Protein AF-A0A9E2I8V0-F1 (afdb_monomer)

Foldseek 3Di:
DQWDWDADPNDIDTHGNDPDPVCVVCVPPADAAEEEAECAAPPDHPVVSVVVQVPHDYPHYYYHYHYPDYDPCLVVDPVSVVVVVVVD

pLDDT: mean 89.38, std 9.79, range [51.47, 98.25]

Sequence (88 aa):
MDYEKLEYNGTRFYKKKGKYDNLDHLKDYDGQLFIIHGSFDRMILPEVSRNLFDALDLEDKKYLLIEGAGHDNLWSFSDFIRTLGDVL

Secondary structure (DSSP, 8-state):
--EEEEEETTEEEEEEPPS--HHHHHTT--S-EEEEEETT-SSS-HHHHHHHHHH---SSEEEEEETT--TT-GGGSHHHHHHHHHH-

Solvent-accessible surface area (backbone atoms only — not comparable to full-atom values): 5622 Å² total; per-residue (Å²): 126,70,50,49,79,46,79,57,97,91,43,81,44,74,46,68,57,73,93,69,55,64,63,77,73,45,72,83,60,85,66,78,45,77,49,75,45,19,65,51,14,82,87,61,51,50,65,60,62,49,52,53,60,71,72,51,94,57,92,52,65,48,79,44,76,38,82,81,20,30,82,91,44,49,82,79,37,67,68,46,56,54,51,52,69,77,76,109

Structure (mmCIF, N/CA/C/O backbone):
data_AF-A0A9E2I8V0-F1
#
_entry.id   AF-A0A9E2I8V0-F1
#
loop_
_atom_site.group_PDB
_atom_site.id
_atom_site.type_symbol
_atom_site.label_atom_id
_atom_site.label_alt_id
_atom_site.label_comp_id
_atom_site.label_asym_id
_atom_site.label_entity_id
_atom_site.label_seq_id
_atom_site.pdbx_PDB_ins_code
_atom_site.Cartn_x
_atom_site.Cartn_y
_atom_site.Cartn_z
_atom_site.occupancy
_atom_site.B_iso_or_equiv
_atom_site.auth_seq_id
_atom_site.auth_comp_id
_atom_site.auth_asym_id
_atom_site.auth_atom_id
_atom_site.pdbx_PDB_model_num
ATOM 1 N N . MET A 1 1 ? -4.837 -29.117 -6.411 1.00 51.47 1 MET A N 1
ATOM 2 C CA . MET A 1 1 ? -3.626 -28.406 -6.874 1.00 51.47 1 MET A CA 1
ATOM 3 C C . MET A 1 1 ? -3.837 -26.929 -6.592 1.00 51.47 1 MET A C 1
ATOM 5 O O . MET A 1 1 ? -4.860 -26.411 -7.018 1.00 51.47 1 MET A O 1
ATOM 9 N N . ASP A 1 2 ? -2.915 -26.273 -5.884 1.00 76.00 2 ASP A N 1
ATOM 10 C CA . ASP A 1 2 ? -3.042 -24.874 -5.420 1.00 76.00 2 ASP A CA 1
ATOM 11 C C . ASP A 1 2 ? -2.758 -23.853 -6.533 1.00 76.00 2 ASP A C 1
ATOM 13 O O . ASP A 1 2 ? -2.123 -22.829 -6.305 1.00 76.00 2 ASP A O 1
ATOM 17 N N . TYR A 1 3 ? -3.156 -24.153 -7.767 1.00 75.06 3 TYR A N 1
ATOM 18 C CA . TYR A 1 3 ? -2.905 -23.301 -8.922 1.00 75.06 3 TYR A CA 1
ATOM 19 C C . TYR A 1 3 ? -4.223 -22.991 -9.621 1.00 75.06 3 TYR A C 1
ATOM 21 O O . TYR A 1 3 ? -5.012 -23.887 -9.916 1.00 75.06 3 TYR A O 1
ATOM 29 N N . GLU A 1 4 ? -4.447 -21.715 -9.898 1.00 83.56 4 GLU A N 1
ATOM 30 C CA . GLU A 1 4 ? -5.444 -21.248 -10.844 1.00 83.56 4 GLU A CA 1
ATOM 31 C C . GLU A 1 4 ? -4.875 -21.395 -12.260 1.00 83.56 4 GLU A C 1
ATOM 33 O O . GLU A 1 4 ? -3.790 -20.896 -12.570 1.00 83.56 4 GLU A O 1
ATOM 38 N N . LYS A 1 5 ? -5.593 -22.123 -13.116 1.00 89.12 5 LYS A N 1
ATOM 39 C CA . LYS A 1 5 ? -5.233 -22.284 -14.523 1.00 89.12 5 LYS A CA 1
ATOM 40 C C . LYS A 1 5 ? -5.826 -21.123 -15.321 1.00 89.12 5 LYS A C 1
ATOM 42 O O . LYS A 1 5 ? -7.037 -20.933 -15.302 1.00 89.12 5 LYS A O 1
ATOM 47 N N . LEU A 1 6 ? -4.982 -20.418 -16.067 1.00 86.94 6 LEU A N 1
ATOM 48 C CA . LEU A 1 6 ? -5.371 -19.356 -16.995 1.00 86.94 6 LEU A CA 1
ATOM 49 C C . LEU A 1 6 ? -5.008 -19.783 -18.422 1.00 86.94 6 LEU A C 1
ATOM 51 O O . LEU A 1 6 ? -3.968 -20.408 -18.642 1.00 86.94 6 LEU A O 1
ATOM 55 N N . GLU A 1 7 ? -5.859 -19.469 -19.395 1.00 90.62 7 GLU A N 1
ATOM 56 C CA . GLU A 1 7 ? -5.637 -19.803 -20.805 1.00 90.62 7 GLU A CA 1
ATOM 57 C C . GLU A 1 7 ? -5.705 -18.535 -21.656 1.00 90.62 7 GLU A C 1
ATOM 59 O O . GLU A 1 7 ? -6.687 -17.799 -21.605 1.00 90.62 7 GLU A O 1
ATOM 64 N N . TYR A 1 8 ? -4.644 -18.266 -22.419 1.00 85.06 8 TYR A N 1
ATOM 65 C CA . TYR A 1 8 ? -4.549 -17.097 -23.292 1.00 85.06 8 TYR A CA 1
ATOM 66 C C . TYR A 1 8 ? -3.866 -17.488 -24.603 1.00 85.06 8 TYR A C 1
ATOM 68 O O . TYR A 1 8 ? -2.744 -17.994 -24.591 1.00 85.06 8 TYR A O 1
ATOM 76 N N . ASN A 1 9 ? -4.554 -17.294 -25.733 1.00 92.31 9 ASN A N 1
ATOM 77 C CA . ASN A 1 9 ? -4.089 -17.659 -27.080 1.00 92.31 9 ASN A CA 1
ATOM 78 C C . ASN A 1 9 ? -3.522 -19.093 -27.176 1.00 92.31 9 ASN A C 1
ATOM 80 O O . ASN A 1 9 ? -2.450 -19.317 -27.733 1.00 92.31 9 ASN A O 1
ATOM 84 N N . GLY A 1 10 ? -4.211 -20.068 -26.570 1.00 90.81 10 GLY A N 1
ATOM 85 C CA . GLY A 1 10 ? -3.790 -21.477 -26.549 1.00 90.81 10 GLY A CA 1
ATOM 86 C C . GLY A 1 10 ? -2.607 -21.788 -25.622 1.00 90.81 10 GLY A C 1
ATOM 87 O O . GLY A 1 10 ? -2.208 -22.946 -25.496 1.00 90.81 10 GLY A O 1
ATOM 88 N N . THR A 1 11 ? -2.063 -20.782 -24.933 1.00 86.94 11 THR A N 1
ATOM 89 C CA . THR A 1 11 ? -1.008 -20.946 -23.929 1.00 86.94 11 THR A CA 1
ATOM 90 C C . THR A 1 11 ? -1.625 -21.096 -22.542 1.00 86.94 11 THR A C 1
ATOM 92 O O . THR A 1 11 ? -2.525 -20.346 -22.160 1.00 86.94 11 THR A O 1
ATOM 95 N N . ARG A 1 12 ? -1.136 -22.080 -21.778 1.00 93.25 12 ARG A N 1
ATOM 96 C CA . ARG A 1 12 ? -1.593 -22.370 -20.413 1.00 93.25 12 ARG A CA 1
ATOM 97 C C . ARG A 1 12 ? -0.645 -21.747 -19.399 1.00 93.25 12 ARG A C 1
ATOM 99 O O . ARG A 1 12 ? 0.542 -22.059 -19.396 1.00 93.25 12 ARG A O 1
ATOM 106 N N . PHE A 1 13 ? -1.198 -20.951 -18.499 1.00 86.00 13 PHE A N 1
ATOM 107 C CA . PHE A 1 13 ? -0.505 -20.390 -17.348 1.00 86.00 13 PHE A CA 1
ATOM 108 C C . PHE A 1 13 ? -1.067 -21.006 -16.068 1.00 86.00 13 PHE A C 1
ATOM 110 O O . PHE A 1 13 ? -2.255 -21.323 -15.982 1.00 86.00 13 PHE A O 1
ATOM 117 N N . TYR A 1 14 ? -0.209 -21.170 -15.065 1.00 83.12 14 TYR A N 1
ATOM 118 C CA . TYR A 1 14 ? -0.591 -21.665 -13.747 1.00 83.12 14 TYR A CA 1
ATOM 119 C C . TYR A 1 14 ? -0.188 -20.624 -12.713 1.00 83.12 14 TYR A C 1
ATOM 121 O O . TYR A 1 14 ? 0.992 -20.455 -12.412 1.00 83.12 14 TYR A O 1
ATOM 129 N N . LYS A 1 15 ? -1.173 -19.913 -12.173 1.00 76.62 15 LYS A N 1
ATOM 130 C CA . LYS A 1 15 ? -0.975 -18.952 -11.093 1.00 76.62 15 LYS A CA 1
ATOM 131 C C . LYS A 1 15 ? -1.105 -19.690 -9.771 1.00 76.62 15 LYS A C 1
ATOM 133 O O . LYS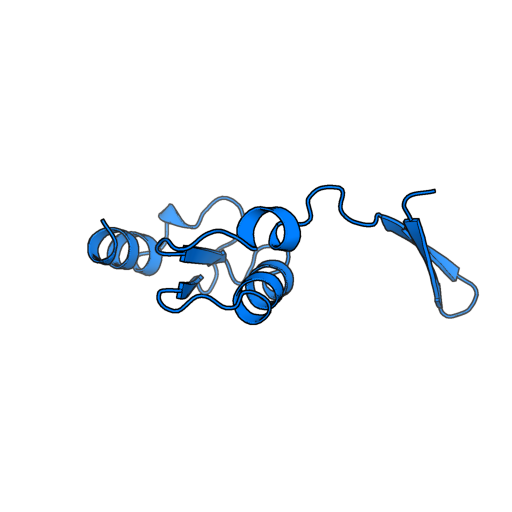 A 1 15 ? -2.170 -20.209 -9.459 1.00 76.62 15 LYS A O 1
ATOM 138 N N . LYS A 1 16 ? -0.032 -19.754 -8.986 1.00 73.19 16 LYS A N 1
ATOM 139 C CA . LYS A 1 16 ? -0.097 -20.319 -7.633 1.00 73.19 16 LYS A CA 1
ATOM 140 C C . LYS A 1 16 ? -1.055 -19.467 -6.798 1.00 73.19 16 LYS A C 1
ATOM 142 O O . LYS A 1 16 ? -0.838 -18.264 -6.672 1.00 73.19 16 LYS A O 1
ATOM 147 N N . LYS A 1 17 ? -2.104 -20.070 -6.237 1.00 64.56 17 LYS A N 1
ATOM 148 C CA . LYS A 1 17 ? -2.893 -19.439 -5.178 1.00 64.56 17 LYS A CA 1
ATOM 149 C C . LYS A 1 17 ? -1.950 -19.226 -3.994 1.00 64.56 17 LYS A C 1
ATOM 151 O O . LYS A 1 17 ? -1.249 -20.157 -3.588 1.00 64.56 17 LYS A O 1
ATOM 156 N N . GLY A 1 18 ? -1.842 -17.983 -3.528 1.00 59.91 18 GLY A N 1
ATOM 157 C CA . GLY A 1 18 ? -0.940 -17.626 -2.436 1.00 59.91 18 GLY A CA 1
ATOM 158 C C . GLY A 1 18 ? -1.208 -18.509 -1.216 1.00 59.91 18 GLY A C 1
ATOM 159 O O . GLY A 1 18 ? -2.358 -18.750 -0.875 1.00 59.91 18 GLY A O 1
ATOM 160 N N . LYS A 1 19 ? -0.147 -19.026 -0.585 1.00 53.97 19 LYS A N 1
ATOM 161 C CA . LYS A 1 19 ? -0.243 -19.774 0.686 1.00 53.97 19 LYS A CA 1
ATOM 162 C C . LYS A 1 19 ? -0.391 -18.862 1.911 1.00 53.97 19 LYS A C 1
ATOM 164 O O . LYS A 1 19 ? -0.597 -19.367 3.006 1.00 53.97 19 LYS A O 1
ATO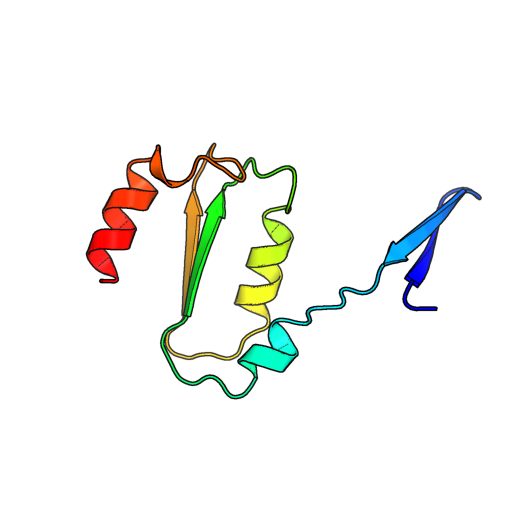M 169 N N . TYR A 1 20 ? -0.241 -17.558 1.710 1.00 60.34 20 TYR A N 1
ATOM 170 C CA . TYR A 1 20 ? -0.310 -16.529 2.734 1.00 60.34 20 TYR A CA 1
ATOM 171 C C . TYR A 1 20 ? -1.415 -15.576 2.317 1.00 60.34 20 TYR A C 1
ATOM 173 O O . TYR A 1 20 ? -1.188 -14.689 1.492 1.00 60.34 20 TYR A O 1
ATOM 181 N N . ASP A 1 21 ? -2.624 -15.834 2.804 1.00 78.50 21 ASP A N 1
ATOM 182 C CA . ASP A 1 21 ? -3.701 -14.872 2.661 1.00 78.50 21 ASP A CA 1
ATOM 183 C C . ASP A 1 21 ? -3.611 -13.904 3.837 1.00 78.50 21 ASP A C 1
ATOM 185 O O . ASP A 1 21 ? -4.082 -14.169 4.942 1.00 78.50 21 ASP A O 1
ATOM 189 N N . ASN A 1 22 ? -2.908 -12.793 3.617 1.00 86.19 22 ASN A N 1
ATOM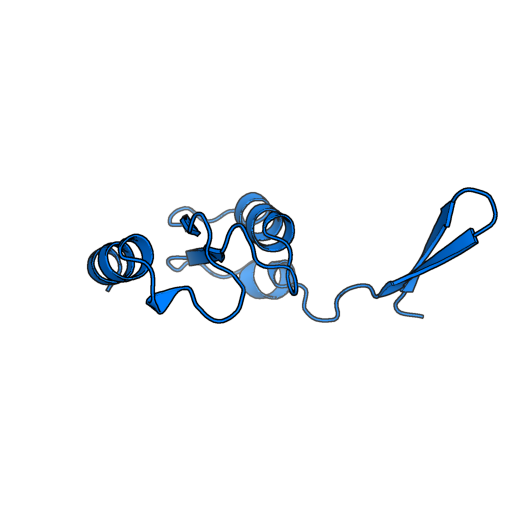 190 C CA . ASN A 1 22 ? -2.775 -11.755 4.633 1.00 86.19 22 ASN A CA 1
ATOM 191 C C . ASN A 1 22 ? -4.150 -11.231 5.082 1.00 86.19 22 ASN A C 1
ATOM 193 O O . ASN A 1 22 ? -4.253 -10.764 6.211 1.00 86.19 22 ASN A O 1
ATOM 197 N N . LEU A 1 23 ? -5.197 -11.345 4.251 1.00 87.31 23 LEU A N 1
ATOM 198 C CA . LEU A 1 23 ? -6.559 -10.974 4.637 1.00 87.31 23 LEU A CA 1
ATOM 199 C C . LEU A 1 23 ? -7.088 -11.895 5.733 1.00 87.31 23 LEU A C 1
ATOM 201 O O . LEU A 1 23 ? -7.581 -11.408 6.746 1.00 87.31 23 LEU A O 1
ATOM 205 N N . ASP A 1 24 ? -6.910 -13.208 5.589 1.00 87.81 24 ASP A N 1
ATOM 206 C CA . ASP A 1 24 ? -7.338 -14.176 6.604 1.00 87.81 24 ASP A CA 1
ATOM 207 C C . ASP A 1 24 ? -6.611 -13.972 7.939 1.00 87.81 24 ASP A C 1
ATOM 209 O O . ASP A 1 24 ? -7.192 -14.185 9.004 1.00 87.81 24 ASP A O 1
ATOM 213 N N . HIS A 1 25 ? -5.343 -13.557 7.893 1.00 87.50 25 HIS A N 1
ATOM 214 C CA . HIS A 1 25 ? -4.541 -13.302 9.090 1.00 87.50 25 HIS A CA 1
ATOM 215 C C . HIS A 1 25 ? -4.861 -11.971 9.775 1.00 87.50 25 HIS A C 1
ATOM 217 O O . HIS A 1 25 ? -4.680 -11.862 10.986 1.00 87.50 25 HIS A O 1
ATOM 223 N N . LEU A 1 26 ? -5.318 -10.972 9.019 1.00 89.88 26 LEU A N 1
ATOM 224 C CA . LEU A 1 26 ? -5.608 -9.628 9.523 1.00 89.88 26 LEU A CA 1
ATOM 225 C C . LEU A 1 26 ? -7.102 -9.379 9.768 1.00 89.88 26 LEU A C 1
ATOM 227 O O . LEU A 1 26 ? -7.450 -8.313 10.258 1.00 89.88 26 LEU A O 1
ATOM 231 N N . LYS A 1 27 ? -7.983 -10.344 9.474 1.00 88.19 27 LYS A N 1
ATOM 232 C CA . LYS A 1 27 ? -9.446 -10.189 9.593 1.00 88.19 27 LYS A CA 1
ATOM 233 C C . LYS A 1 27 ? -9.943 -9.769 10.985 1.00 88.19 27 LYS A C 1
ATOM 235 O O . LYS A 1 27 ? -10.977 -9.124 11.074 1.00 88.19 27 LYS A O 1
ATOM 240 N N . ASP A 1 28 ? -9.220 -10.157 12.038 1.00 90.06 28 ASP A N 1
ATOM 241 C CA . ASP A 1 28 ? -9.555 -9.872 13.442 1.00 90.06 28 ASP A CA 1
ATOM 242 C C . ASP A 1 28 ? -8.539 -8.902 14.084 1.00 90.06 28 ASP A C 1
ATOM 244 O O . ASP A 1 28 ? -8.515 -8.740 15.303 1.00 90.06 28 ASP A O 1
ATOM 248 N N . TYR A 1 29 ? -7.645 -8.305 13.289 1.00 92.19 29 TYR A N 1
ATOM 249 C CA . TYR A 1 29 ? -6.694 -7.308 13.774 1.00 92.19 29 TYR A CA 1
ATOM 250 C C . TYR A 1 29 ? -7.416 -5.972 13.972 1.00 92.19 29 TYR A C 1
ATOM 252 O O . TYR A 1 29 ? -8.111 -5.523 13.072 1.00 92.19 29 TYR A O 1
ATOM 260 N N . ASP A 1 30 ? -7.244 -5.325 15.122 1.00 92.38 30 ASP A N 1
ATOM 261 C CA . ASP A 1 30 ? -7.887 -4.046 15.470 1.00 92.38 30 ASP A CA 1
ATOM 262 C C . ASP A 1 30 ? -6.878 -2.917 15.747 1.00 92.38 30 ASP A C 1
ATOM 264 O O . ASP A 1 30 ? -7.250 -1.804 16.117 1.00 92.38 30 ASP A O 1
ATOM 268 N N . GLY A 1 31 ? -5.586 -3.199 15.567 1.00 91.88 31 GLY A N 1
ATOM 269 C CA . GLY A 1 31 ? -4.518 -2.225 15.741 1.00 91.88 31 GLY A CA 1
ATOM 270 C C . GLY A 1 31 ? -4.290 -1.339 14.516 1.00 91.88 31 GLY A C 1
ATOM 271 O O . GLY A 1 31 ? -4.945 -1.458 13.478 1.00 91.88 31 GLY A O 1
ATOM 272 N N . GLN A 1 32 ? -3.288 -0.466 14.627 1.00 92.88 32 GLN A N 1
ATOM 273 C CA . GLN A 1 32 ? -2.855 0.374 13.517 1.00 92.88 32 GLN A CA 1
ATOM 274 C C . GLN A 1 32 ? -2.123 -0.451 12.454 1.00 92.88 32 GLN A C 1
ATOM 276 O O . GLN A 1 32 ? -1.098 -1.078 12.726 1.00 92.88 32 GLN A O 1
ATOM 281 N N . LEU A 1 33 ? -2.594 -0.380 11.210 1.00 93.50 33 LEU A N 1
ATOM 282 C CA . LEU A 1 33 ? -1.902 -0.950 10.060 1.00 93.50 33 LEU A CA 1
ATOM 283 C C . LEU A 1 33 ? -1.168 0.142 9.288 1.00 93.50 33 LEU A C 1
ATOM 285 O O . LEU A 1 33 ? -1.775 1.097 8.809 1.00 93.50 33 LEU A O 1
ATOM 289 N N . PHE A 1 34 ? 0.127 -0.045 9.056 1.00 95.25 34 PHE A N 1
ATOM 290 C CA . PHE A 1 34 ? 0.869 0.799 8.130 1.00 95.25 34 PHE A CA 1
ATOM 291 C C . PHE A 1 34 ? 1.595 -0.041 7.080 1.00 95.25 34 PHE A C 1
ATOM 293 O O . PHE A 1 34 ? 2.449 -0.863 7.404 1.00 95.25 34 PHE A O 1
ATOM 300 N N . ILE A 1 35 ? 1.237 0.165 5.810 1.00 95.25 35 ILE A N 1
ATOM 301 C CA . ILE A 1 35 ? 1.854 -0.500 4.660 1.00 95.25 35 ILE A CA 1
ATOM 302 C C . ILE A 1 35 ? 2.724 0.507 3.906 1.00 95.25 35 ILE A C 1
ATOM 304 O O . ILE A 1 35 ? 2.254 1.580 3.525 1.00 95.25 35 ILE A O 1
ATOM 308 N N . ILE A 1 36 ? 3.976 0.131 3.643 1.00 96.50 36 ILE A N 1
ATOM 309 C CA . ILE A 1 36 ? 4.922 0.895 2.826 1.00 96.50 36 ILE A CA 1
ATOM 310 C C . ILE A 1 36 ? 5.355 0.024 1.648 1.00 96.50 36 ILE A C 1
ATOM 312 O O . ILE A 1 36 ? 5.723 -1.133 1.849 1.00 96.50 36 ILE A O 1
ATOM 316 N N . HIS A 1 37 ? 5.335 0.565 0.431 1.00 97.69 37 HIS A N 1
ATOM 317 C CA . HIS A 1 37 ? 5.726 -0.164 -0.780 1.00 97.69 37 HIS A CA 1
ATOM 318 C C . HIS A 1 37 ? 6.518 0.726 -1.737 1.00 97.69 37 HIS A C 1
ATOM 320 O O . HIS A 1 37 ? 6.286 1.929 -1.784 1.00 97.69 37 HIS A O 1
ATOM 326 N N . GLY A 1 38 ? 7.436 0.160 -2.519 1.00 98.19 38 GLY A N 1
ATOM 327 C CA . GLY A 1 38 ? 8.199 0.906 -3.528 1.00 98.19 38 GLY A CA 1
ATOM 328 C C . GLY A 1 38 ? 7.546 0.840 -4.908 1.00 98.19 38 GLY A C 1
ATOM 329 O O . GLY A 1 38 ? 7.202 -0.250 -5.360 1.00 98.19 38 GLY A O 1
ATOM 330 N N . SER A 1 39 ? 7.385 1.965 -5.613 1.00 98.25 39 SER A N 1
ATOM 331 C CA . SER A 1 39 ? 6.680 1.972 -6.911 1.00 98.25 39 SER A CA 1
ATOM 332 C C . SER A 1 39 ? 7.402 1.208 -8.029 1.00 98.25 39 SER A C 1
ATOM 334 O O . SER A 1 39 ? 6.778 0.815 -9.013 1.00 98.25 39 SER A O 1
ATOM 336 N N . PHE A 1 40 ? 8.703 0.948 -7.879 1.00 9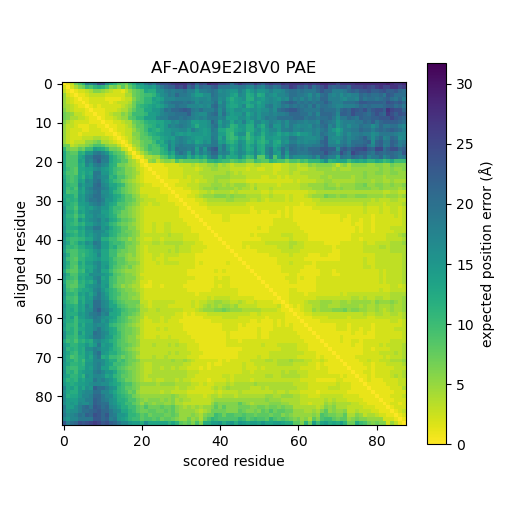8.25 40 PHE A N 1
ATOM 337 C CA . PHE A 1 40 ? 9.543 0.182 -8.805 1.00 98.25 40 PHE A CA 1
ATOM 338 C C . PHE A 1 40 ? 9.867 -1.230 -8.288 1.00 98.25 40 PHE A C 1
ATOM 340 O O . PHE A 1 40 ? 10.787 -1.877 -8.799 1.00 98.25 40 PHE A O 1
ATOM 347 N N . ASP A 1 41 ? 9.135 -1.738 -7.292 1.00 97.81 41 ASP A N 1
ATOM 348 C CA . ASP A 1 41 ? 9.264 -3.132 -6.874 1.00 97.81 41 ASP A CA 1
ATOM 349 C C . ASP A 1 41 ? 8.799 -4.073 -8.001 1.00 97.81 41 ASP A C 1
ATOM 351 O O . ASP A 1 41 ? 7.635 -4.106 -8.398 1.00 97.81 41 ASP A O 1
ATOM 355 N N . ARG A 1 42 ? 9.753 -4.833 -8.547 1.00 95.12 42 ARG A N 1
ATOM 356 C CA . ARG A 1 42 ? 9.528 -5.820 -9.614 1.00 95.12 42 ARG A CA 1
ATOM 357 C C . ARG A 1 42 ? 9.427 -7.251 -9.088 1.00 95.12 42 ARG A C 1
ATOM 359 O O . ARG A 1 42 ? 9.143 -8.151 -9.875 1.00 95.12 42 ARG A O 1
ATOM 366 N N . MET A 1 43 ? 9.701 -7.472 -7.801 1.00 94.44 43 MET A N 1
ATOM 367 C CA . MET A 1 43 ? 9.577 -8.778 -7.151 1.00 94.44 43 MET A CA 1
ATOM 368 C C . MET A 1 43 ? 8.170 -8.963 -6.588 1.00 94.44 43 MET A C 1
ATOM 370 O O . MET A 1 43 ? 7.559 -10.012 -6.792 1.00 94.44 43 MET A O 1
ATOM 374 N N . ILE A 1 44 ? 7.633 -7.925 -5.946 1.00 92.12 44 ILE A N 1
ATOM 375 C CA . ILE A 1 44 ? 6.245 -7.854 -5.496 1.00 92.12 44 ILE A CA 1
ATOM 376 C C . ILE A 1 44 ? 5.654 -6.560 -6.037 1.00 92.12 44 ILE A C 1
ATOM 378 O O . ILE A 1 44 ? 5.992 -5.472 -5.580 1.00 92.12 44 ILE A O 1
ATOM 382 N N . LEU A 1 45 ? 4.765 -6.675 -7.021 1.00 94.62 45 LEU A N 1
ATOM 383 C CA . LEU A 1 45 ? 4.210 -5.496 -7.676 1.00 94.62 45 LEU A CA 1
ATOM 384 C C . LEU A 1 45 ? 3.437 -4.613 -6.675 1.00 94.62 45 LEU A C 1
ATOM 386 O O . LEU A 1 45 ? 2.747 -5.157 -5.805 1.00 94.62 45 LEU A O 1
ATOM 390 N N . PRO A 1 46 ? 3.483 -3.274 -6.814 1.00 96.31 46 PRO A N 1
ATOM 391 C CA . PRO A 1 46 ? 2.769 -2.350 -5.929 1.00 96.31 46 PRO A CA 1
ATOM 392 C C . PRO A 1 46 ? 1.263 -2.614 -5.829 1.00 96.31 46 PRO A C 1
ATOM 394 O O . PRO A 1 46 ? 0.661 -2.372 -4.783 1.00 96.31 46 PRO A O 1
ATOM 397 N N . GLU A 1 47 ? 0.641 -3.163 -6.881 1.00 94.88 47 GLU A N 1
ATOM 398 C CA . GLU A 1 47 ? -0.788 -3.491 -6.840 1.00 94.88 47 GLU A CA 1
ATOM 399 C C . GLU A 1 47 ? -1.112 -4.544 -5.773 1.00 94.88 47 GLU A C 1
ATOM 401 O O . GLU A 1 47 ? -2.217 -4.556 -5.241 1.00 94.88 47 GLU A O 1
ATOM 406 N N . VAL A 1 48 ? -0.164 -5.418 -5.420 1.00 92.62 48 VAL A N 1
ATOM 407 C CA . VAL A 1 48 ? -0.375 -6.453 -4.399 1.00 92.62 48 VAL A CA 1
ATOM 408 C C . VAL A 1 48 ? -0.627 -5.821 -3.032 1.00 92.62 48 VAL A C 1
ATOM 410 O O . VAL A 1 48 ? -1.597 -6.176 -2.362 1.00 92.62 48 VAL A O 1
ATOM 413 N N . SER A 1 49 ? 0.211 -4.868 -2.621 1.00 94.88 49 SER A N 1
ATOM 414 C CA . SER A 1 49 ? 0.050 -4.189 -1.333 1.00 94.88 49 SER A CA 1
ATOM 415 C C . SER A 1 49 ? -1.117 -3.210 -1.339 1.00 94.88 49 SER A C 1
ATOM 417 O O . SER A 1 49 ? -1.801 -3.080 -0.324 1.00 94.88 49 SER A O 1
ATOM 419 N N . ARG A 1 50 ? -1.401 -2.579 -2.487 1.00 96.44 50 ARG A N 1
ATOM 420 C CA . ARG A 1 50 ? -2.590 -1.738 -2.649 1.00 96.44 50 ARG A CA 1
ATOM 421 C C . ARG A 1 50 ? -3.877 -2.543 -2.473 1.00 96.44 50 ARG A C 1
ATOM 423 O O . ARG A 1 50 ? -4.735 -2.144 -1.694 1.00 96.44 50 ARG A O 1
ATOM 430 N N . ASN A 1 51 ? -3.977 -3.699 -3.127 1.00 93.69 51 ASN A N 1
ATOM 431 C CA . ASN A 1 51 ? -5.140 -4.577 -3.010 1.00 93.69 51 ASN A CA 1
ATOM 432 C C . ASN A 1 51 ? -5.333 -5.079 -1.573 1.00 93.69 51 ASN A C 1
ATOM 434 O O . ASN A 1 51 ? -6.463 -5.139 -1.101 1.00 93.69 51 ASN A O 1
ATOM 438 N N . LEU A 1 52 ? -4.243 -5.404 -0.866 1.00 92.62 52 LEU A N 1
ATOM 439 C CA . LEU A 1 52 ? -4.303 -5.764 0.553 1.00 92.62 52 LEU A CA 1
ATOM 440 C C . LEU A 1 52 ? -4.850 -4.609 1.401 1.00 92.62 52 LEU A C 1
ATOM 442 O O . LEU A 1 52 ? -5.760 -4.812 2.197 1.00 92.62 52 LEU A O 1
ATOM 446 N N . PHE A 1 53 ? -4.324 -3.397 1.210 1.00 95.31 53 PHE A N 1
ATOM 447 C CA . PHE A 1 53 ? -4.780 -2.211 1.931 1.00 95.31 53 PHE A CA 1
ATOM 448 C C . PHE A 1 53 ? -6.269 -1.922 1.697 1.00 95.31 53 PHE A C 1
ATOM 450 O O . PHE A 1 53 ? -6.993 -1.62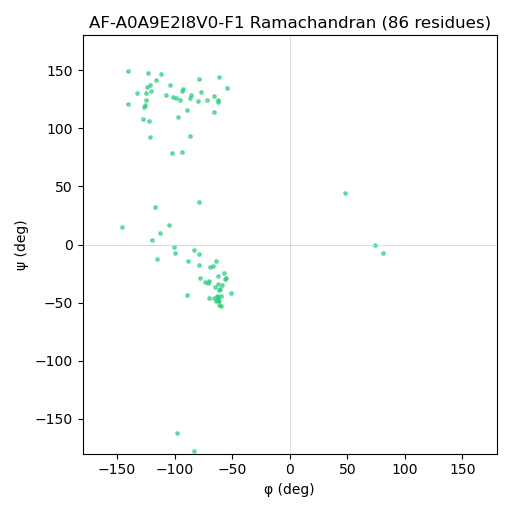0 2.645 1.00 95.31 53 PHE A O 1
ATOM 457 N N . ASP A 1 54 ? -6.732 -2.016 0.450 1.00 94.62 54 ASP A N 1
ATOM 458 C CA . ASP A 1 54 ? -8.119 -1.721 0.079 1.00 94.62 54 ASP A CA 1
ATOM 459 C C . ASP A 1 54 ? -9.106 -2.779 0.590 1.00 94.62 54 ASP A C 1
ATOM 461 O O . ASP A 1 54 ? -10.229 -2.436 0.951 1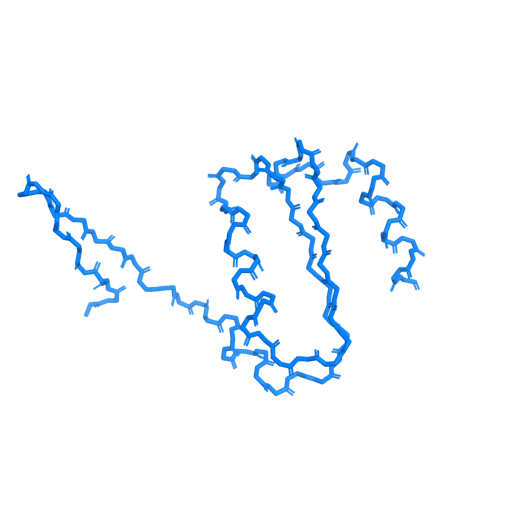.00 94.62 54 ASP A O 1
ATOM 465 N N . ALA A 1 55 ? -8.687 -4.044 0.663 1.00 92.25 55 ALA A N 1
ATOM 466 C CA . ALA A 1 55 ? -9.536 -5.151 1.095 1.00 92.25 55 ALA A CA 1
ATOM 467 C C . ALA A 1 55 ? -9.713 -5.265 2.622 1.00 92.25 55 ALA A C 1
ATOM 469 O O . ALA A 1 55 ? -10.640 -5.937 3.067 1.00 92.25 55 ALA A O 1
ATOM 470 N N . LEU A 1 56 ? -8.848 -4.638 3.425 1.00 91.56 56 LEU A N 1
ATOM 471 C CA . LEU A 1 56 ? -8.945 -4.666 4.889 1.00 91.56 56 LEU A CA 1
ATOM 472 C C . LEU A 1 56 ? -9.880 -3.575 5.413 1.00 91.56 56 LEU A C 1
ATOM 474 O O . LEU A 1 56 ? -9.697 -2.399 5.099 1.00 91.56 56 LEU A O 1
ATOM 478 N N . ASP A 1 57 ? -10.835 -3.943 6.261 1.00 91.31 57 ASP A N 1
ATOM 479 C CA . ASP A 1 57 ? -11.741 -3.005 6.932 1.00 91.31 57 ASP A CA 1
ATOM 480 C C . ASP A 1 57 ? -11.180 -2.618 8.311 1.00 91.31 57 ASP A C 1
ATOM 482 O O . ASP A 1 57 ? -11.537 -3.197 9.331 1.00 91.31 57 ASP A O 1
ATOM 486 N N . LEU A 1 58 ? -10.214 -1.692 8.320 1.00 92.06 58 L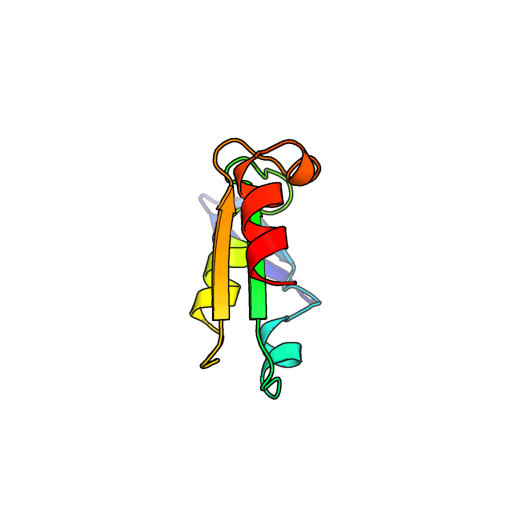EU A N 1
ATOM 487 C CA . LEU A 1 58 ? -9.559 -1.172 9.526 1.00 92.06 58 LEU A CA 1
ATOM 488 C C . LEU A 1 58 ? -9.756 0.341 9.610 1.00 92.06 58 LEU A C 1
ATOM 490 O O . LEU A 1 58 ? -9.572 1.036 8.606 1.00 92.06 58 LEU A O 1
ATOM 494 N N . GLU A 1 59 ? -10.066 0.850 10.805 1.00 90.50 59 GLU A N 1
ATOM 495 C CA . GLU A 1 59 ? -10.232 2.291 11.041 1.00 90.50 59 GLU A CA 1
ATOM 496 C C . GLU A 1 59 ? -8.895 3.045 10.962 1.00 90.50 59 GLU A C 1
ATOM 498 O O . GLU A 1 59 ? -8.801 4.071 10.286 1.00 90.50 59 GLU A O 1
ATOM 503 N N . ASP A 1 60 ? -7.842 2.523 11.602 1.00 93.44 60 ASP A N 1
ATOM 504 C CA . ASP A 1 60 ? -6.502 3.122 11.592 1.00 93.44 60 ASP A CA 1
ATOM 505 C C . ASP A 1 60 ? -5.578 2.365 10.632 1.00 93.44 60 ASP A C 1
ATOM 507 O O . ASP A 1 60 ? -4.764 1.525 11.025 1.00 93.44 60 ASP A O 1
ATOM 511 N N . LYS A 1 61 ? -5.724 2.652 9.333 1.00 94.75 61 LYS A N 1
ATOM 512 C CA . LYS A 1 61 ? -4.817 2.146 8.298 1.00 94.75 61 LYS A CA 1
ATOM 513 C C . LYS A 1 61 ? -4.193 3.263 7.470 1.00 94.75 61 LYS A C 1
ATOM 515 O O . LYS A 1 61 ? -4.865 4.178 6.997 1.00 94.75 61 LYS A O 1
ATOM 520 N N . LYS A 1 62 ? -2.888 3.146 7.227 1.00 95.38 62 LYS A N 1
ATOM 521 C CA . LYS A 1 62 ? -2.097 4.052 6.385 1.00 95.38 62 LYS A CA 1
ATOM 522 C C . LYS A 1 62 ? -1.402 3.287 5.261 1.00 95.38 62 LYS A C 1
ATOM 524 O O . LYS A 1 62 ? -1.003 2.132 5.424 1.00 95.38 62 LYS A O 1
ATOM 529 N N . TYR A 1 63 ? -1.234 3.955 4.125 1.00 96.19 63 TYR A N 1
ATOM 530 C CA . TYR A 1 63 ? -0.520 3.431 2.964 1.00 96.19 63 TYR A CA 1
ATOM 531 C C . TYR A 1 63 ? 0.453 4.481 2.440 1.00 96.19 63 TYR A C 1
ATOM 533 O O . TYR A 1 63 ? 0.058 5.626 2.213 1.00 96.19 63 TYR A O 1
ATOM 541 N N . LEU A 1 64 ? 1.702 4.084 2.219 1.00 96.50 64 LEU A N 1
ATOM 542 C CA . LEU A 1 64 ? 2.724 4.914 1.595 1.00 96.50 64 LEU A CA 1
ATOM 543 C C . LEU A 1 64 ? 3.324 4.181 0.396 1.00 96.50 64 LEU A C 1
ATOM 545 O O . LEU A 1 64 ? 3.939 3.126 0.546 1.00 96.50 64 LEU A O 1
ATOM 549 N N . LEU A 1 65 ? 3.190 4.785 -0.782 1.00 97.75 65 LEU A N 1
ATOM 550 C CA . LEU A 1 65 ? 3.948 4.394 -1.963 1.00 97.75 65 LEU A CA 1
ATOM 551 C C . LEU A 1 65 ? 5.182 5.291 -2.072 1.00 97.75 65 LEU A C 1
ATOM 553 O O . LEU A 1 65 ? 5.056 6.513 -2.096 1.00 97.75 65 LEU A O 1
ATOM 557 N N . ILE A 1 66 ? 6.365 4.690 -2.128 1.00 97.69 66 ILE A N 1
ATOM 558 C CA . ILE A 1 66 ? 7.632 5.404 -2.261 1.00 97.69 66 ILE A CA 1
ATOM 559 C C . ILE A 1 66 ? 8.032 5.417 -3.726 1.00 97.69 66 ILE A C 1
ATOM 561 O O . ILE A 1 66 ? 8.402 4.387 -4.299 1.00 97.69 66 ILE A O 1
ATOM 565 N N . GLU A 1 67 ? 7.956 6.600 -4.327 1.00 97.62 67 GLU A N 1
ATOM 566 C CA . GLU A 1 67 ? 8.225 6.759 -5.747 1.00 97.62 67 GLU A CA 1
ATOM 567 C C . GLU A 1 67 ? 9.689 6.476 -6.099 1.00 97.62 67 GLU A C 1
ATOM 569 O O . GLU A 1 67 ? 10.615 7.034 -5.512 1.00 97.62 67 GLU A O 1
ATOM 574 N N . GLY A 1 68 ? 9.902 5.591 -7.077 1.00 97.81 68 GLY A N 1
ATOM 575 C CA . GLY A 1 68 ? 11.223 5.181 -7.557 1.00 97.81 68 GLY A CA 1
ATOM 576 C C . GLY A 1 68 ? 11.923 4.113 -6.708 1.00 97.81 68 GLY A C 1
ATOM 577 O O . GLY A 1 68 ? 12.959 3.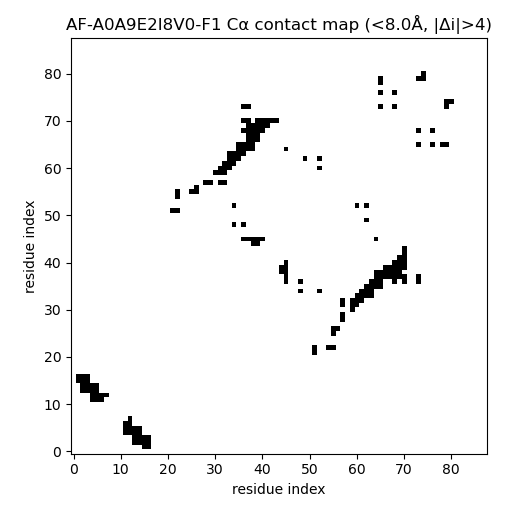595 -7.133 1.00 97.81 68 GLY A O 1
ATOM 578 N N . ALA A 1 69 ? 11.378 3.743 -5.545 1.00 97.94 69 ALA A N 1
ATOM 579 C CA . ALA A 1 69 ? 11.934 2.679 -4.715 1.00 97.94 69 ALA A CA 1
ATOM 580 C C . ALA A 1 69 ? 11.557 1.286 -5.240 1.00 97.94 69 ALA A C 1
ATOM 582 O O . ALA A 1 69 ? 10.450 1.068 -5.722 1.00 97.94 69 ALA A O 1
ATOM 583 N N . GLY A 1 70 ? 12.485 0.339 -5.144 1.00 97.62 70 GLY A N 1
ATOM 584 C CA . GLY A 1 70 ? 12.281 -1.084 -5.397 1.00 97.62 70 GLY A CA 1
ATOM 585 C C . GLY A 1 70 ? 12.055 -1.880 -4.109 1.00 97.62 70 GLY A C 1
ATOM 586 O O . GLY A 1 70 ? 11.755 -1.317 -3.059 1.00 97.62 70 GLY A O 1
ATOM 587 N N . HIS A 1 71 ? 12.233 -3.199 -4.198 1.00 97.19 71 HIS A N 1
ATOM 588 C CA . HIS A 1 71 ? 11.991 -4.12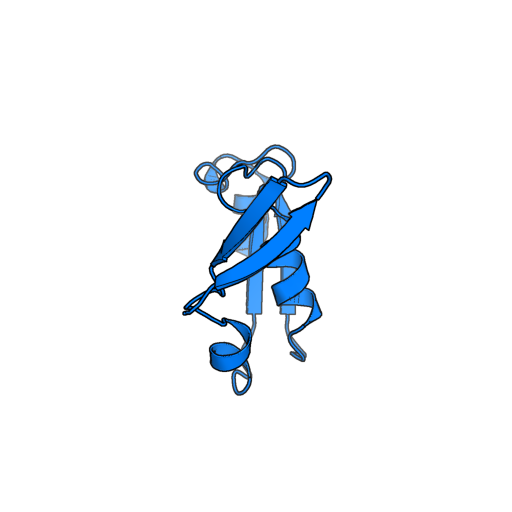6 -3.087 1.00 97.19 71 HIS A CA 1
ATOM 589 C C . HIS A 1 71 ? 12.903 -3.868 -1.876 1.00 97.19 71 HIS A C 1
ATOM 591 O O . HIS A 1 71 ? 12.450 -3.801 -0.739 1.00 97.19 71 HIS A O 1
ATOM 597 N N . ASP A 1 72 ? 14.196 -3.665 -2.146 1.00 97.00 72 ASP A N 1
ATOM 598 C CA . ASP A 1 72 ? 15.260 -3.706 -1.138 1.00 97.00 72 ASP A CA 1
ATOM 599 C C . ASP A 1 72 ? 15.973 -2.358 -0.978 1.00 97.00 72 ASP A C 1
ATOM 601 O O . ASP A 1 72 ? 17.186 -2.311 -0.783 1.00 97.00 72 ASP A O 1
ATOM 605 N N . ASN A 1 73 ? 15.277 -1.233 -1.158 1.00 96.88 73 ASN A N 1
ATOM 606 C CA . ASN A 1 73 ? 15.922 0.078 -1.009 1.00 96.88 73 ASN A CA 1
ATOM 607 C C . ASN A 1 73 ? 15.034 1.182 -0.424 1.00 96.88 73 ASN A C 1
ATOM 609 O O . ASN A 1 73 ? 15.423 2.347 -0.490 1.00 96.88 73 ASN A O 1
ATOM 613 N N . LEU A 1 74 ? 13.887 0.845 0.179 1.00 95.00 74 LEU A N 1
ATOM 614 C CA . LEU A 1 74 ? 12.945 1.826 0.739 1.00 95.00 74 LEU A CA 1
ATOM 615 C C . LEU A 1 74 ? 13.634 2.829 1.682 1.00 95.00 74 LEU A C 1
ATOM 617 O O . LEU A 1 74 ? 13.425 4.032 1.568 1.00 95.00 74 LEU A O 1
ATOM 621 N N . TRP A 1 75 ? 14.545 2.354 2.538 1.00 93.88 75 TRP A N 1
ATOM 622 C CA . TRP A 1 75 ? 15.288 3.175 3.507 1.00 93.88 75 TRP A CA 1
ATOM 623 C C . TRP A 1 75 ? 16.213 4.229 2.899 1.00 93.88 75 TRP A C 1
ATOM 625 O O . TRP A 1 75 ? 16.689 5.110 3.610 1.00 93.88 75 TRP A O 1
ATOM 635 N N . SER A 1 76 ? 16.496 4.143 1.601 1.00 95.88 76 SER A N 1
ATOM 636 C CA . SER A 1 76 ? 17.341 5.114 0.906 1.00 95.88 76 SER A CA 1
ATOM 637 C C . SER A 1 76 ? 16.569 6.368 0.475 1.00 95.88 76 SER A C 1
ATOM 639 O O . SER A 1 76 ? 17.173 7.305 -0.040 1.00 95.88 76 SER A O 1
ATOM 641 N N . PHE A 1 77 ? 15.249 6.401 0.683 1.00 95.94 77 PHE A N 1
ATOM 642 C CA . PHE A 1 77 ? 14.376 7.507 0.300 1.00 95.94 77 PHE A CA 1
ATOM 643 C C . PHE A 1 77 ? 13.989 8.340 1.522 1.00 95.94 77 PHE A C 1
ATOM 645 O O . PHE A 1 77 ? 13.639 7.810 2.576 1.00 95.94 77 PHE A O 1
ATOM 652 N N . SER A 1 78 ? 14.005 9.665 1.372 1.00 93.94 78 SER A N 1
ATOM 653 C CA . SER A 1 78 ? 13.630 10.598 2.443 1.00 93.94 78 SER A CA 1
ATOM 654 C C . SER A 1 78 ? 12.202 10.387 2.933 1.00 93.94 78 SER A C 1
ATOM 656 O O . SER A 1 78 ? 11.941 10.530 4.125 1.00 93.94 78 SER A O 1
ATOM 658 N N . ASP A 1 79 ? 11.296 10.020 2.027 1.00 91.38 79 ASP A N 1
ATOM 659 C CA . ASP A 1 79 ? 9.887 9.802 2.348 1.00 91.38 79 ASP A CA 1
ATOM 660 C C . ASP A 1 79 ? 9.712 8.623 3.307 1.00 91.38 79 ASP A C 1
ATOM 662 O O . ASP A 1 79 ? 8.925 8.716 4.243 1.00 91.38 79 ASP A O 1
ATOM 666 N N . PHE A 1 80 ? 10.520 7.566 3.157 1.00 92.75 80 PHE A N 1
ATOM 667 C CA . PHE A 1 80 ? 10.553 6.457 4.110 1.00 92.75 80 PHE A CA 1
ATOM 668 C C . PHE A 1 80 ? 10.942 6.937 5.508 1.00 92.75 80 PHE A C 1
ATOM 670 O O . PHE A 1 80 ? 10.229 6.683 6.474 1.00 92.75 80 PHE A O 1
ATOM 677 N N . ILE A 1 81 ? 12.071 7.647 5.608 1.00 90.81 81 ILE A N 1
ATOM 678 C CA . ILE A 1 81 ? 12.637 8.097 6.886 1.00 90.81 81 ILE A CA 1
ATOM 679 C C . ILE A 1 81 ? 11.692 9.069 7.589 1.00 90.81 81 ILE A C 1
ATOM 681 O O . ILE A 1 81 ? 11.465 8.937 8.790 1.00 90.81 81 ILE A O 1
ATOM 685 N N . ARG A 1 82 ? 11.119 10.021 6.842 1.00 90.19 82 ARG A N 1
ATOM 686 C CA . ARG A 1 82 ? 10.168 10.990 7.388 1.00 90.19 82 ARG A CA 1
ATOM 687 C C . ARG A 1 82 ? 8.941 10.279 7.941 1.00 90.19 82 ARG A C 1
ATOM 689 O O . ARG A 1 82 ? 8.600 10.486 9.096 1.00 90.19 82 ARG A O 1
ATOM 696 N N . THR A 1 83 ? 8.313 9.419 7.143 1.00 87.62 83 THR A N 1
ATOM 697 C CA . THR A 1 83 ? 7.061 8.791 7.561 1.00 87.62 83 THR A CA 1
ATOM 698 C C . THR A 1 83 ? 7.261 7.776 8.681 1.00 87.62 83 THR A C 1
ATOM 700 O O . THR A 1 83 ? 6.396 7.668 9.537 1.00 87.62 83 THR A O 1
ATOM 703 N N . LEU A 1 84 ? 8.398 7.082 8.757 1.00 85.31 84 LEU A N 1
ATOM 704 C CA . LEU A 1 84 ? 8.701 6.248 9.927 1.00 85.31 84 LEU A CA 1
ATOM 705 C C . LEU A 1 84 ? 8.767 7.055 11.227 1.00 85.31 84 LEU A C 1
ATOM 707 O O . LEU A 1 84 ? 8.283 6.577 12.245 1.00 85.31 84 LEU A O 1
ATOM 711 N N . GLY A 1 85 ? 9.318 8.272 11.188 1.00 84.38 85 GLY A N 1
ATOM 712 C CA . GLY A 1 85 ? 9.355 9.165 12.349 1.00 84.38 85 GLY A CA 1
ATOM 713 C C . GLY A 1 85 ? 7.988 9.715 12.774 1.00 84.38 85 GLY A C 1
ATOM 714 O O . GLY A 1 85 ? 7.852 10.147 13.910 1.00 84.38 85 GLY A O 1
ATOM 715 N N . ASP A 1 86 ? 6.987 9.690 11.891 1.00 81.94 86 ASP A N 1
ATOM 716 C CA . ASP A 1 86 ? 5.622 10.152 12.189 1.00 81.94 86 ASP A CA 1
ATOM 717 C C . ASP A 1 86 ? 4.728 9.042 12.781 1.00 81.94 86 ASP A C 1
ATOM 719 O O . ASP A 1 86 ? 3.620 9.317 13.248 1.00 81.94 86 ASP A O 1
ATOM 723 N N . VAL A 1 87 ? 5.156 7.777 12.687 1.00 80.25 87 VAL A N 1
ATOM 724 C CA . VAL A 1 87 ? 4.346 6.593 13.037 1.00 80.25 87 VAL A CA 1
ATOM 725 C C . VAL A 1 87 ? 4.931 5.821 14.234 1.00 80.25 87 VAL A C 1
ATOM 727 O O . VAL A 1 87 ? 4.235 4.986 14.807 1.00 80.25 87 VAL A O 1
ATOM 730 N N . LEU A 1 88 ? 6.172 6.119 14.640 1.00 72.88 88 LEU A N 1
ATOM 731 C CA . LEU A 1 88 ? 6.838 5.600 15.846 1.00 72.88 88 LEU A CA 1
ATOM 732 C C . LEU A 1 88 ? 6.932 6.674 16.934 1.00 72.88 88 LEU A C 1
ATOM 734 O O . LEU A 1 88 ? 6.780 6.304 18.120 1.00 72.88 88 LEU A O 1
#

Mean predicted aligned error: 7.23 Å

Nearest PDB structures (foldseek):
  6eic-assembly2_A  TM=8.046E-01  e=1.351E-02  Mycobacterium tuberculosis H37Rv
  6eic-assembly1_C  TM=7.947E-01  e=2.143E-02  Mycobacterium tuberculosis H37Rv
  6qe2-assembly2_B  TM=7.397E-01  e=3.630E-02  Palaeococcus ferrophilus
  8ptr-assembly1_A  TM=7.874E-01  e=7.017E-02  Homo sapiens
  6bq0-assembly1_B  TM=7.420E-01  e=2.014E-01  Homo sapiens

Radius of gyration: 16.1 Å; Cα contacts (8 Å, |Δi|>4): 104; chains: 1; bounding box: 29×39×43 Å